Protein AF-A0A9D4ZV07-F1 (afdb_mon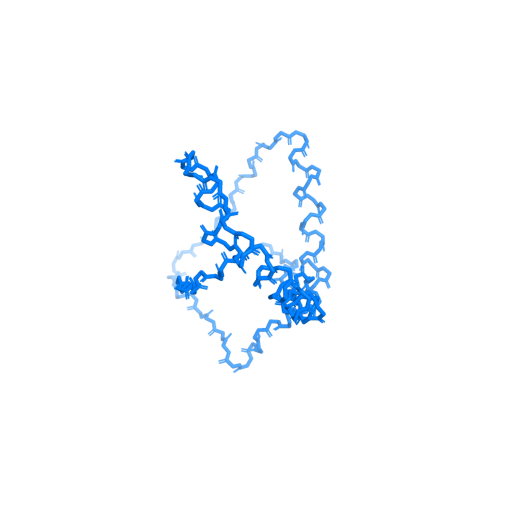omer_lite)

Structure (mmCIF, N/CA/C/O backbone):
data_AF-A0A9D4ZV07-F1
#
_entry.id   AF-A0A9D4ZV07-F1
#
loop_
_atom_site.group_PDB
_atom_site.id
_atom_site.type_symbol
_atom_site.label_atom_id
_atom_site.label_alt_id
_atom_site.label_comp_id
_atom_site.label_asym_id
_atom_site.label_entity_id
_atom_site.label_seq_id
_atom_site.pdbx_PDB_ins_code
_atom_site.Cartn_x
_atom_site.Cartn_y
_atom_site.Cartn_z
_atom_site.occupancy
_atom_site.B_iso_or_equiv
_atom_site.auth_seq_id
_atom_site.auth_comp_id
_atom_site.auth_asym_id
_atom_site.auth_atom_id
_atom_site.pdbx_PDB_model_num
ATOM 1 N N . MET A 1 1 ? 7.925 -17.663 3.898 1.00 41.66 1 MET A N 1
ATOM 2 C CA . MET A 1 1 ? 8.761 -18.815 3.500 1.00 41.66 1 MET A CA 1
ATOM 3 C C . MET A 1 1 ? 10.098 -18.260 3.057 1.00 41.66 1 MET A C 1
ATOM 5 O O . MET A 1 1 ? 10.106 -17.371 2.220 1.00 41.66 1 MET A O 1
ATOM 9 N N . ILE A 1 2 ? 11.194 -18.691 3.677 1.00 30.95 2 ILE A N 1
ATOM 10 C CA . ILE A 1 2 ? 12.541 -18.273 3.278 1.00 30.95 2 ILE A CA 1
ATOM 11 C C . ILE A 1 2 ? 12.901 -19.123 2.057 1.00 30.95 2 ILE A C 1
ATOM 13 O O . ILE A 1 2 ? 12.987 -20.344 2.168 1.00 30.95 2 ILE A O 1
ATOM 17 N N . GLN A 1 3 ? 13.018 -18.499 0.885 1.00 40.00 3 GLN A N 1
ATOM 18 C CA . GLN A 1 3 ? 13.520 -19.170 -0.311 1.00 40.00 3 GLN A CA 1
ATOM 19 C C . GLN A 1 3 ? 14.984 -19.549 -0.081 1.00 40.00 3 GLN A C 1
ATOM 21 O O . GLN A 1 3 ? 15.830 -18.685 0.139 1.00 40.00 3 GLN A O 1
ATOM 26 N N . HIS A 1 4 ? 15.296 -20.837 -0.181 1.00 33.56 4 HIS A N 1
ATOM 27 C CA . HIS A 1 4 ? 16.658 -21.266 -0.461 1.00 33.56 4 HIS A CA 1
ATOM 28 C C . HIS A 1 4 ? 16.892 -21.080 -1.961 1.00 33.56 4 HIS A C 1
ATOM 30 O O . HIS A 1 4 ? 16.600 -21.966 -2.761 1.00 33.56 4 HIS A O 1
ATOM 36 N N . HIS A 1 5 ? 17.356 -19.892 -2.346 1.00 52.72 5 HIS A N 1
ATOM 37 C CA . HIS A 1 5 ? 17.888 -19.672 -3.684 1.00 52.72 5 HIS A CA 1
ATOM 38 C C . HIS A 1 5 ? 19.185 -20.482 -3.797 1.00 52.72 5 HIS A C 1
ATOM 40 O O . HIS A 1 5 ? 20.143 -20.222 -3.068 1.00 52.72 5 HIS A O 1
ATOM 46 N N . LEU A 1 6 ? 19.196 -21.513 -4.647 1.00 42.22 6 LEU A N 1
ATOM 47 C CA . LEU A 1 6 ? 20.446 -22.154 -5.042 1.00 42.22 6 LEU A CA 1
ATOM 48 C C . LEU A 1 6 ? 21.279 -21.096 -5.780 1.00 42.22 6 LEU A C 1
ATOM 50 O O . LEU A 1 6 ? 20.784 -20.547 -6.766 1.00 42.22 6 LEU A O 1
ATOM 54 N N . PRO A 1 7 ? 22.487 -20.765 -5.298 1.00 58.84 7 PRO A N 1
ATOM 55 C CA . PRO A 1 7 ? 23.294 -19.724 -5.912 1.00 58.84 7 PRO A CA 1
ATOM 56 C C . PRO A 1 7 ? 23.751 -20.171 -7.309 1.00 58.84 7 PRO A C 1
ATOM 58 O O . PRO A 1 7 ? 24.254 -21.282 -7.478 1.00 58.84 7 PRO A O 1
ATOM 61 N N . THR A 1 8 ? 23.555 -19.314 -8.314 1.00 67.50 8 THR A N 1
ATOM 62 C CA . THR A 1 8 ? 24.080 -19.493 -9.681 1.00 67.50 8 THR A CA 1
ATOM 63 C C . THR A 1 8 ? 25.598 -19.321 -9.705 1.00 67.50 8 THR A C 1
ATOM 65 O O . THR A 1 8 ? 26.159 -18.699 -8.794 1.00 67.50 8 THR A O 1
ATOM 68 N N . LEU A 1 9 ? 26.279 -19.824 -10.743 1.00 66.31 9 LEU A N 1
ATOM 69 C CA . LEU A 1 9 ? 27.738 -19.685 -10.854 1.00 66.31 9 LEU A CA 1
ATOM 70 C C . LEU A 1 9 ? 28.146 -18.204 -10.918 1.00 66.31 9 LEU A C 1
ATOM 72 O O . LEU A 1 9 ? 29.107 -17.815 -10.258 1.00 66.31 9 LEU A O 1
ATOM 76 N N . SER A 1 10 ? 27.347 -17.359 -11.580 1.00 65.94 10 SER A N 1
ATOM 77 C CA . SER A 1 10 ? 27.475 -15.892 -11.534 1.00 65.94 10 SER A CA 1
ATOM 78 C C . SER A 1 10 ? 27.409 -15.307 -10.106 1.00 65.94 10 SER A C 1
ATOM 80 O O . SER A 1 10 ? 28.242 -14.476 -9.737 1.00 65.94 10 SER A O 1
ATOM 82 N N . SER A 1 11 ? 26.488 -15.775 -9.252 1.00 66.69 11 SER A N 1
ATOM 83 C CA . SER A 1 11 ? 26.389 -15.303 -7.858 1.00 66.69 11 SER A CA 1
ATOM 84 C C . SER A 1 11 ? 27.544 -15.787 -6.969 1.00 66.69 11 SER A C 1
ATOM 86 O O . SER A 1 11 ? 28.017 -15.046 -6.108 1.00 66.69 11 SER A O 1
ATOM 88 N N . LEU A 1 12 ? 28.037 -17.010 -7.200 1.00 69.56 12 LEU A N 1
ATOM 89 C CA . LEU A 1 12 ? 29.216 -17.549 -6.517 1.00 69.56 12 LEU A CA 1
ATOM 90 C C . LEU A 1 12 ? 30.481 -16.789 -6.930 1.00 69.56 12 LEU A C 1
ATOM 92 O O . LEU A 1 12 ? 31.322 -16.507 -6.086 1.00 69.56 12 LEU A O 1
ATOM 96 N N . TYR A 1 13 ? 30.574 -16.388 -8.198 1.00 66.12 13 TYR A N 1
ATOM 97 C CA . TYR A 1 13 ? 31.677 -15.597 -8.731 1.00 66.12 13 TYR A CA 1
ATOM 98 C C . TYR A 1 13 ? 31.721 -14.169 -8.174 1.00 66.12 13 TYR A C 1
ATOM 100 O O . TYR A 1 13 ? 32.791 -13.705 -7.786 1.00 66.12 13 TYR A O 1
ATOM 108 N N . LEU A 1 14 ? 30.579 -13.473 -8.091 1.00 65.69 14 LEU A N 1
ATOM 109 C CA . LEU A 1 14 ? 30.504 -12.151 -7.451 1.00 65.69 14 LEU A CA 1
ATOM 110 C C . LEU A 1 14 ? 30.925 -12.221 -5.981 1.00 65.69 14 LEU A C 1
ATOM 112 O O . LEU A 1 14 ? 31.661 -11.359 -5.514 1.00 65.69 14 LEU A O 1
ATOM 116 N N . ARG A 1 15 ? 30.538 -13.297 -5.290 1.00 65.00 15 ARG A N 1
ATOM 117 C CA . ARG A 1 15 ? 30.968 -13.557 -3.918 1.00 65.00 15 ARG A CA 1
ATOM 118 C C . ARG A 1 15 ? 32.472 -13.833 -3.811 1.00 65.00 15 ARG A C 1
ATOM 120 O O . ARG A 1 15 ? 33.110 -13.332 -2.901 1.00 65.00 15 ARG A O 1
ATOM 127 N N . SER A 1 16 ? 33.062 -14.562 -4.757 1.00 63.06 16 SER A N 1
ATOM 128 C CA . SER A 1 16 ? 34.518 -14.774 -4.806 1.00 63.06 16 SER A CA 1
ATOM 129 C C . SER A 1 16 ? 35.310 -13.519 -5.196 1.00 63.06 16 SER A C 1
ATOM 131 O O . SER A 1 16 ? 36.452 -13.374 -4.770 1.00 63.06 16 SER A O 1
ATOM 133 N N . LYS A 1 17 ? 34.716 -12.597 -5.970 1.00 61.59 17 LYS A N 1
ATOM 134 C CA . LYS A 1 17 ? 35.293 -11.275 -6.282 1.00 61.59 17 LYS A CA 1
ATOM 135 C C . LYS A 1 17 ? 35.370 -10.357 -5.059 1.00 61.59 17 LYS A C 1
ATOM 137 O O . LYS A 1 17 ? 36.236 -9.492 -5.034 1.00 61.59 17 LYS A O 1
ATOM 142 N N . GLU A 1 18 ? 34.482 -10.526 -4.079 1.00 61.03 18 GLU A N 1
ATOM 143 C CA . GLU A 1 18 ? 34.528 -9.797 -2.801 1.00 61.03 18 GLU A CA 1
ATOM 144 C C . GLU A 1 18 ? 35.645 -10.309 -1.873 1.00 61.03 18 GLU A C 1
ATOM 146 O O . GLU A 1 18 ? 36.121 -9.555 -1.029 1.00 61.03 18 GLU A O 1
ATOM 151 N N . ASP A 1 19 ? 36.092 -11.556 -2.058 1.00 60.62 19 ASP A N 1
ATOM 152 C CA . ASP A 1 19 ? 37.069 -12.238 -1.198 1.00 60.62 19 ASP A CA 1
ATOM 153 C C . ASP A 1 19 ? 38.541 -12.123 -1.689 1.00 60.62 19 ASP A C 1
ATOM 155 O O . ASP A 1 19 ? 39.396 -12.878 -1.228 1.00 60.62 19 ASP A O 1
ATOM 159 N N . ASP A 1 20 ? 38.870 -11.196 -2.606 1.00 56.75 20 ASP A N 1
ATOM 160 C CA . ASP A 1 20 ? 40.224 -10.996 -3.186 1.00 56.75 20 ASP A CA 1
ATOM 161 C C . ASP A 1 20 ? 40.893 -12.304 -3.686 1.00 56.75 20 ASP A C 1
ATOM 163 O O . ASP A 1 20 ? 42.112 -12.486 -3.596 1.00 56.75 20 ASP A O 1
ATOM 167 N N . VAL A 1 21 ? 40.105 -13.252 -4.207 1.00 64.88 21 VAL A N 1
ATOM 168 C CA . VAL A 1 21 ? 40.625 -14.538 -4.702 1.00 64.88 21 VAL A CA 1
ATOM 169 C C . VAL A 1 21 ? 41.095 -14.422 -6.158 1.00 64.88 21 VAL A C 1
ATOM 171 O O . VAL 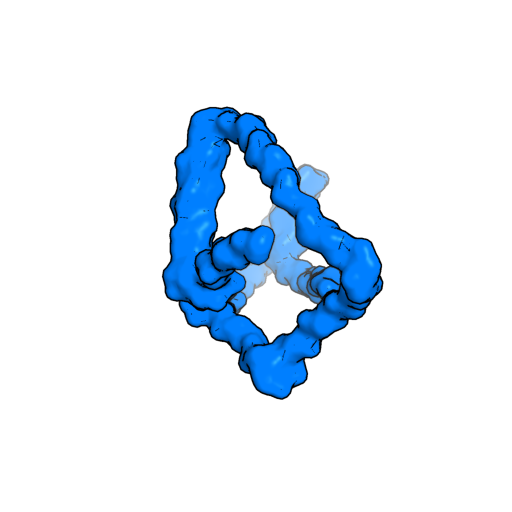A 1 21 ? 40.476 -13.739 -6.973 1.00 64.88 21 VAL A O 1
ATOM 174 N N . GLU A 1 22 ? 42.210 -15.110 -6.429 1.00 65.44 22 GLU A N 1
ATOM 175 C CA . GLU A 1 22 ? 43.035 -15.154 -7.643 1.00 65.44 22 GLU A CA 1
ATOM 176 C C . GLU A 1 22 ? 42.314 -15.052 -9.000 1.00 65.44 22 GLU A C 1
ATOM 178 O O . GLU A 1 22 ? 41.179 -15.485 -9.200 1.00 65.44 22 GLU A O 1
ATOM 183 N N . GLU A 1 23 ? 43.069 -14.498 -9.951 1.00 68.81 23 GLU A N 1
ATOM 184 C CA . GLU A 1 23 ? 42.756 -14.320 -11.367 1.00 68.81 23 GLU A CA 1
ATOM 185 C C . GLU A 1 23 ? 42.000 -15.523 -11.955 1.00 68.81 23 GLU A C 1
ATOM 187 O O . GLU A 1 23 ? 42.461 -16.665 -11.924 1.00 68.81 23 GLU A O 1
ATOM 192 N N . ILE A 1 24 ? 40.794 -15.264 -12.464 1.00 70.25 24 ILE A N 1
ATOM 193 C CA . ILE A 1 24 ? 39.882 -16.328 -12.879 1.00 70.25 24 ILE A CA 1
ATOM 194 C C . ILE A 1 24 ? 40.402 -17.008 -14.150 1.00 70.25 24 ILE A C 1
ATOM 196 O O . ILE A 1 24 ? 40.593 -16.324 -15.157 1.00 70.25 24 ILE A O 1
ATOM 200 N N . PRO A 1 25 ? 40.561 -18.346 -14.145 1.00 81.12 25 PRO A N 1
ATOM 201 C CA . PRO A 1 25 ? 40.943 -19.099 -15.330 1.00 81.12 25 PRO A CA 1
ATOM 202 C C . PRO A 1 25 ? 40.025 -18.814 -16.522 1.00 81.12 25 PRO A C 1
ATOM 204 O O . PRO A 1 25 ? 38.800 -18.813 -16.384 1.00 81.12 25 PRO A O 1
ATOM 207 N N . ASP A 1 26 ? 40.609 -18.672 -17.713 1.00 79.00 26 ASP A N 1
ATOM 208 C CA . ASP A 1 26 ? 39.896 -18.395 -18.971 1.00 79.00 26 ASP A CA 1
ATOM 209 C C . ASP A 1 26 ? 38.705 -19.326 -19.231 1.00 79.00 26 ASP A C 1
ATOM 211 O O . ASP A 1 26 ? 37.716 -18.938 -19.850 1.00 79.00 26 ASP A O 1
ATOM 215 N N . GLU A 1 27 ? 38.802 -20.575 -18.782 1.00 79.94 27 GLU A N 1
ATOM 216 C CA . GLU A 1 27 ? 37.740 -21.567 -18.909 1.00 79.94 27 GLU A CA 1
ATOM 217 C C . GLU A 1 27 ? 36.494 -21.176 -18.103 1.00 79.94 27 GLU A C 1
ATOM 219 O O . GLU A 1 27 ? 35.379 -21.270 -18.611 1.00 79.94 27 GLU A O 1
ATOM 224 N N . ILE A 1 28 ? 36.674 -20.642 -16.893 1.00 76.19 28 ILE A N 1
ATOM 225 C CA . ILE A 1 28 ? 35.578 -20.150 -16.053 1.00 76.19 28 ILE A CA 1
ATOM 226 C C . ILE A 1 28 ? 34.964 -18.889 -16.668 1.00 76.19 28 ILE A C 1
ATOM 228 O O . ILE A 1 28 ? 33.742 -18.771 -16.705 1.00 76.19 28 ILE A O 1
ATOM 232 N N . THR A 1 29 ? 35.779 -17.986 -17.221 1.00 77.94 29 THR A N 1
ATOM 233 C CA . THR A 1 29 ? 35.289 -16.790 -17.929 1.00 77.94 29 THR A CA 1
ATOM 234 C C . THR A 1 29 ? 34.370 -17.170 -19.091 1.00 77.94 29 THR A C 1
ATOM 236 O O . THR A 1 29 ? 33.259 -16.657 -19.196 1.00 77.94 29 THR A O 1
ATOM 239 N N . ARG A 1 30 ? 34.768 -18.153 -19.908 1.00 81.94 30 ARG A N 1
ATOM 240 C CA . ARG A 1 30 ? 33.939 -18.656 -21.018 1.00 81.94 30 ARG A CA 1
ATOM 241 C C . ARG A 1 30 ? 32.652 -19.323 -20.537 1.00 81.94 30 ARG A C 1
ATOM 243 O O . ARG A 1 30 ? 31.620 -19.201 -21.195 1.00 81.94 30 ARG A O 1
ATOM 250 N N . LEU A 1 31 ? 32.701 -20.046 -19.416 1.00 83.38 31 LEU A N 1
ATOM 251 C CA . LEU A 1 31 ? 31.516 -20.675 -18.827 1.00 83.38 31 LEU A CA 1
ATOM 252 C C . LEU A 1 31 ? 30.526 -19.635 -18.291 1.00 83.38 31 LEU A C 1
ATOM 254 O O . LEU A 1 31 ? 29.327 -19.811 -18.487 1.00 83.38 31 LEU A O 1
ATOM 258 N N . LEU A 1 32 ? 31.011 -18.546 -17.689 1.00 78.62 32 LEU A N 1
ATOM 259 C CA . LEU A 1 32 ? 30.173 -17.434 -17.230 1.00 78.62 32 LEU A CA 1
ATOM 260 C C . LEU A 1 32 ? 29.524 -16.692 -18.400 1.00 78.62 32 LEU A C 1
ATOM 262 O O . LEU A 1 32 ? 28.323 -16.460 -18.367 1.00 78.62 32 LEU A O 1
ATOM 266 N N . GLU A 1 33 ? 30.276 -16.394 -19.462 1.00 80.88 33 GLU A N 1
ATOM 267 C CA . GLU A 1 33 ? 29.726 -15.786 -20.685 1.00 80.88 33 GLU A CA 1
ATOM 268 C C . GLU A 1 33 ? 28.658 -16.681 -21.337 1.00 80.88 33 GLU A C 1
ATOM 270 O O . GLU A 1 33 ? 27.652 -16.205 -21.869 1.00 80.88 33 GLU A O 1
ATOM 275 N N . HIS A 1 34 ? 28.862 -18.000 -21.305 1.00 82.25 34 HIS A N 1
ATOM 276 C CA . HIS A 1 34 ? 27.910 -18.964 -21.844 1.00 82.25 34 HIS A CA 1
ATOM 277 C C . HIS A 1 34 ? 26.648 -19.081 -20.983 1.00 82.25 34 HIS A C 1
ATOM 279 O O . HIS A 1 34 ? 25.541 -19.088 -21.522 1.00 82.25 34 HIS A O 1
ATOM 285 N N . GLU A 1 35 ? 26.811 -19.146 -19.661 1.00 78.44 35 GLU A N 1
ATOM 286 C CA . GLU A 1 35 ? 25.710 -19.122 -18.699 1.00 78.44 35 GLU A CA 1
ATOM 287 C C . GLU A 1 35 ? 24.903 -17.829 -18.859 1.00 78.44 35 GLU A C 1
ATOM 289 O O . GLU A 1 35 ? 23.688 -17.885 -19.025 1.00 78.44 35 GLU A O 1
ATOM 294 N N . GLU A 1 36 ? 25.568 -16.676 -18.918 1.00 77.06 36 GLU A N 1
ATOM 295 C CA . GLU A 1 36 ? 24.944 -15.374 -19.132 1.00 77.06 36 GLU A CA 1
ATOM 296 C C . GLU A 1 36 ? 24.147 -15.349 -20.442 1.00 77.06 36 GLU A C 1
ATOM 298 O O . GLU A 1 36 ? 22.976 -14.984 -20.446 1.00 77.06 36 GLU A O 1
ATOM 303 N N . LYS A 1 37 ? 24.713 -15.847 -21.544 1.00 80.56 37 LYS A N 1
ATOM 304 C CA . LYS A 1 37 ? 24.018 -15.936 -22.836 1.00 80.56 37 LYS A CA 1
ATOM 305 C C . LYS A 1 37 ? 22.789 -16.856 -22.816 1.00 80.56 37 LYS A C 1
ATOM 307 O O . LYS A 1 37 ? 21.849 -16.625 -23.575 1.00 80.56 37 LYS A O 1
ATOM 312 N N . ILE A 1 38 ? 22.793 -17.909 -21.998 1.00 79.94 38 ILE A N 1
ATOM 313 C CA . ILE A 1 38 ? 21.663 -18.845 -21.862 1.00 79.94 38 ILE A CA 1
ATOM 314 C C . ILE A 1 38 ? 20.593 -18.282 -20.923 1.00 79.94 38 ILE A C 1
ATOM 316 O O . ILE A 1 38 ? 19.396 -18.423 -21.189 1.00 79.94 38 ILE A O 1
ATOM 320 N N . ILE A 1 39 ? 21.016 -17.652 -19.830 1.00 71.81 39 ILE A N 1
ATOM 321 C CA . ILE A 1 39 ? 20.136 -17.176 -18.765 1.00 71.81 39 ILE A CA 1
ATOM 322 C C . ILE A 1 39 ? 19.529 -15.813 -19.109 1.00 71.81 39 ILE A C 1
ATOM 324 O O . ILE A 1 39 ? 18.329 -15.647 -18.900 1.00 71.81 39 ILE A O 1
ATOM 328 N N . GLN A 1 40 ? 20.289 -14.864 -19.672 1.00 70.12 40 GLN A N 1
ATOM 329 C CA . GLN A 1 40 ? 19.810 -13.507 -19.994 1.00 70.12 40 GLN A CA 1
ATOM 330 C C . GLN A 1 40 ? 18.472 -13.493 -20.761 1.00 70.12 40 GLN A C 1
ATOM 332 O O . GLN A 1 40 ? 17.565 -12.795 -20.311 1.00 70.12 40 GLN A O 1
ATOM 337 N N . PRO A 1 41 ? 18.270 -14.294 -21.831 1.00 71.81 41 PRO A N 1
ATOM 338 C CA . PRO A 1 41 ? 17.005 -14.307 -22.576 1.00 71.81 41 PRO A CA 1
ATOM 339 C C . PRO A 1 41 ? 15.797 -14.791 -21.761 1.00 71.81 41 PRO A C 1
ATOM 341 O O . PRO A 1 41 ? 14.654 -14.543 -22.133 1.00 71.81 41 PRO A O 1
ATOM 344 N N . HIS A 1 42 ? 16.035 -15.520 -20.671 1.00 67.50 42 HIS A N 1
ATOM 345 C CA . HIS A 1 42 ? 14.996 -16.082 -19.810 1.00 67.50 42 HIS A CA 1
ATOM 346 C C . HIS A 1 42 ? 14.821 -15.280 -18.511 1.00 67.50 42 HIS A C 1
ATOM 348 O O . HIS A 1 42 ? 13.809 -15.436 -17.829 1.00 67.50 42 HIS A O 1
ATOM 354 N N . LEU A 1 43 ? 15.772 -14.400 -18.177 1.00 63.03 43 LEU A N 1
ATOM 355 C CA . LEU A 1 43 ? 15.763 -13.591 -16.959 1.00 63.03 43 LEU A CA 1
ATOM 356 C C . LEU A 1 43 ? 14.680 -12.502 -16.984 1.00 63.03 43 LEU A C 1
ATOM 358 O O . LEU A 1 43 ? 14.118 -12.183 -15.938 1.00 63.03 43 LEU A O 1
ATOM 362 N N . GLU A 1 44 ? 14.349 -11.984 -18.170 1.00 59.00 44 GLU A N 1
ATOM 363 C CA . GLU A 1 44 ? 13.266 -11.007 -18.366 1.00 59.00 44 GLU A CA 1
ATOM 364 C C . GLU A 1 44 ? 11.889 -11.581 -17.985 1.00 59.00 44 GLU A C 1
ATOM 366 O O . GLU A 1 44 ? 11.041 -10.856 -17.479 1.00 59.00 44 GLU A O 1
ATOM 371 N N . ASN A 1 45 ? 11.692 -12.898 -18.134 1.00 55.72 45 ASN A N 1
ATOM 372 C CA . ASN A 1 45 ? 10.425 -13.581 -17.834 1.00 55.72 45 ASN A CA 1
ATOM 373 C C . ASN A 1 45 ? 10.353 -14.167 -16.412 1.00 55.72 45 ASN A C 1
ATOM 375 O O . ASN A 1 45 ? 9.286 -14.585 -15.970 1.00 55.72 45 ASN A O 1
ATOM 379 N N . LEU A 1 46 ? 11.481 -14.245 -15.697 1.00 58.53 46 LEU A N 1
ATOM 380 C CA . LEU A 1 46 ? 11.544 -14.7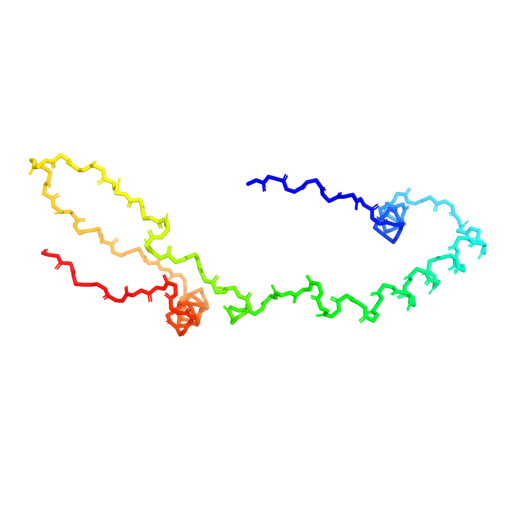68 -14.324 1.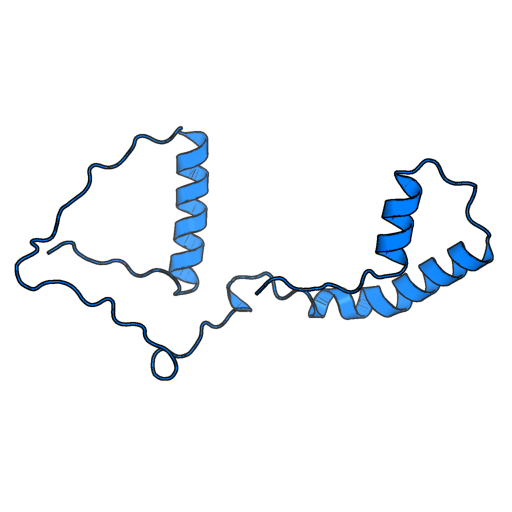00 58.53 46 LEU A CA 1
ATOM 381 C C . LEU A 1 46 ? 11.323 -13.680 -13.268 1.00 58.53 46 LEU A C 1
ATOM 383 O O . LEU A 1 46 ? 11.051 -13.989 -12.107 1.00 58.53 46 LEU A O 1
ATOM 387 N N . HIS A 1 47 ? 11.403 -12.414 -13.671 1.00 55.31 47 HIS A N 1
ATOM 388 C CA . HIS A 1 47 ? 11.135 -11.276 -12.812 1.00 55.31 47 HIS A CA 1
ATOM 389 C C . HIS A 1 47 ? 9.768 -10.657 -13.134 1.00 55.31 47 HIS A C 1
ATOM 391 O O . HIS A 1 47 ? 9.666 -9.543 -13.633 1.00 55.31 47 HIS A O 1
ATOM 397 N N . ALA A 1 48 ? 8.709 -11.348 -12.715 1.00 57.66 48 ALA A N 1
ATOM 398 C CA . ALA A 1 48 ? 7.397 -10.748 -12.467 1.00 57.66 48 ALA A CA 1
ATOM 399 C C . ALA A 1 48 ? 7.481 -9.768 -11.278 1.00 57.66 48 ALA A C 1
ATOM 401 O O . ALA A 1 48 ? 7.321 -10.174 -10.128 1.00 57.66 48 ALA A O 1
ATOM 402 N N . TRP A 1 49 ? 7.879 -8.514 -11.514 1.00 60.16 49 TRP A N 1
ATOM 403 C CA . TRP A 1 49 ? 8.063 -7.513 -10.443 1.00 60.16 49 TRP A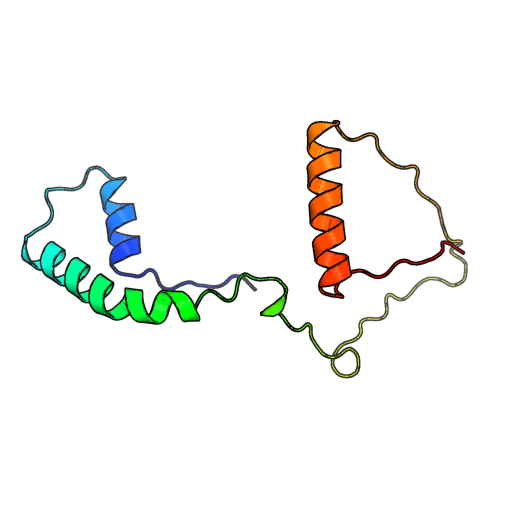 CA 1
ATOM 404 C C . TRP A 1 49 ? 7.243 -6.243 -10.681 1.00 60.16 49 TRP A C 1
ATOM 406 O O . TRP A 1 49 ? 7.494 -5.218 -10.043 1.00 60.16 49 TRP A O 1
ATOM 416 N N . SER A 1 50 ? 6.248 -6.286 -11.569 1.00 66.00 50 SER A N 1
ATOM 417 C CA . SER A 1 50 ? 5.190 -5.283 -11.554 1.00 66.00 50 SER A CA 1
ATOM 418 C C . SER A 1 50 ? 4.045 -5.760 -10.657 1.00 66.00 50 SER A C 1
ATOM 420 O O . SER A 1 50 ? 3.789 -6.958 -10.526 1.00 66.00 50 SER A O 1
ATOM 422 N N . TYR A 1 51 ? 3.340 -4.822 -10.024 1.00 66.69 51 TYR A N 1
ATOM 423 C CA . TYR A 1 51 ? 2.142 -5.148 -9.249 1.00 66.69 51 TYR A CA 1
ATOM 424 C C . TYR A 1 51 ? 1.049 -5.822 -10.102 1.00 66.69 51 TYR A C 1
ATOM 426 O O . TYR A 1 51 ? 0.203 -6.519 -9.550 1.00 66.69 51 TYR A O 1
ATOM 434 N N . GLU A 1 52 ? 1.092 -5.655 -11.428 1.00 67.19 52 GLU A N 1
ATOM 435 C CA . GLU A 1 52 ? 0.171 -6.280 -12.384 1.00 67.19 52 GLU A CA 1
ATOM 436 C C . GLU A 1 52 ? 0.432 -7.788 -12.544 1.00 67.19 52 GLU A C 1
ATOM 438 O O . GLU A 1 52 ? -0.505 -8.556 -12.755 1.00 67.19 52 GLU A O 1
ATOM 443 N N . ASP A 1 53 ? 1.679 -8.235 -12.361 1.00 72.44 53 ASP A N 1
ATOM 444 C CA . ASP A 1 53 ? 2.077 -9.645 -12.492 1.00 72.44 53 ASP A CA 1
ATOM 445 C C . ASP A 1 53 ? 1.830 -10.468 -11.215 1.00 72.44 53 ASP A C 1
ATOM 447 O O . ASP A 1 53 ? 2.089 -11.674 -11.179 1.00 72.44 53 ASP A O 1
ATOM 451 N N . MET A 1 54 ? 1.327 -9.830 -10.153 1.00 76.75 54 MET A N 1
ATOM 452 C CA . MET A 1 54 ? 0.964 -10.464 -8.886 1.00 76.75 54 MET A CA 1
ATOM 453 C C . MET A 1 54 ? -0.556 -10.428 -8.677 1.00 76.75 54 MET A C 1
ATOM 455 O O . MET A 1 54 ? -1.022 -9.763 -7.748 1.00 76.75 54 MET A O 1
ATOM 459 N N . PRO A 1 55 ? -1.362 -11.141 -9.492 1.00 70.94 55 PRO A N 1
ATOM 460 C CA . PRO A 1 55 ? -2.781 -11.272 -9.207 1.00 70.94 55 PRO A CA 1
ATOM 461 C C . PRO A 1 55 ? -2.898 -11.950 -7.841 1.00 70.94 55 PRO A C 1
ATOM 463 O O . PRO A 1 55 ? -2.419 -13.069 -7.645 1.00 70.94 55 PRO A O 1
ATOM 466 N N . GLY A 1 56 ? -3.437 -11.229 -6.858 1.00 75.38 56 GLY A N 1
ATOM 467 C CA . GLY A 1 56 ? -3.609 -11.748 -5.505 1.00 75.38 56 GLY A CA 1
ATOM 468 C C . GLY A 1 56 ? -4.365 -13.083 -5.490 1.00 75.38 56 GLY A C 1
ATOM 469 O O . GLY A 1 56 ? -4.983 -13.494 -6.471 1.00 75.38 56 GLY A O 1
ATOM 470 N N . LEU A 1 57 ? -4.326 -13.776 -4.354 1.00 80.06 57 LEU A N 1
ATOM 471 C CA . LEU A 1 57 ? -5.139 -14.978 -4.170 1.00 80.06 57 LEU A CA 1
ATOM 472 C C . LEU A 1 57 ? -6.625 -14.609 -4.185 1.00 80.06 57 LEU A C 1
ATOM 474 O O . LEU A 1 57 ? -7.020 -13.579 -3.637 1.00 80.06 57 LEU A O 1
ATOM 478 N N . ASP A 1 58 ? -7.438 -15.471 -4.787 1.00 81.75 58 ASP A N 1
ATOM 479 C CA . ASP A 1 58 ? -8.887 -15.320 -4.768 1.00 81.75 58 ASP A CA 1
ATOM 480 C C . ASP A 1 58 ? -9.397 -15.340 -3.315 1.00 81.75 58 ASP A C 1
ATOM 482 O O . ASP A 1 58 ? -9.053 -16.230 -2.524 1.00 81.75 58 ASP A O 1
ATOM 486 N N . ASN A 1 59 ? -10.212 -14.343 -2.967 1.00 81.00 59 ASN A N 1
ATOM 487 C CA . ASN A 1 59 ? -10.779 -14.194 -1.629 1.00 81.00 59 ASN A CA 1
ATOM 488 C C . ASN A 1 59 ? -11.692 -15.375 -1.266 1.00 81.00 59 ASN A C 1
ATOM 490 O O . ASN A 1 59 ? -11.807 -15.696 -0.084 1.00 81.00 59 ASN A O 1
ATOM 494 N N . ASP A 1 60 ? -12.282 -16.051 -2.259 1.00 82.50 60 ASP A N 1
ATOM 495 C CA . ASP A 1 60 ? -13.094 -17.255 -2.044 1.00 82.50 60 ASP A CA 1
ATOM 496 C C . ASP A 1 60 ? -12.239 -18.469 -1.637 1.00 82.50 60 ASP A C 1
ATOM 498 O O . ASP A 1 60 ? -12.731 -19.402 -0.998 1.00 82.50 60 ASP A O 1
ATOM 502 N N . ILE A 1 61 ? -10.945 -18.462 -1.976 1.00 84.19 61 ILE A N 1
ATOM 503 C CA . ILE A 1 61 ? -10.009 -19.547 -1.660 1.00 84.19 61 ILE A CA 1
ATOM 504 C C . ILE A 1 61 ? -9.367 -19.317 -0.289 1.00 84.19 61 ILE A C 1
ATOM 506 O O . ILE A 1 61 ? -9.255 -20.254 0.505 1.00 84.19 61 ILE A O 1
ATOM 510 N N . VAL A 1 62 ? -8.923 -18.087 -0.001 1.00 81.56 62 VAL A N 1
ATOM 511 C CA . VAL A 1 62 ? -8.222 -17.759 1.249 1.00 81.56 62 VAL A CA 1
ATOM 512 C C . VAL A 1 62 ? -8.694 -16.418 1.802 1.00 81.56 62 VAL A C 1
ATOM 514 O O . VAL A 1 62 ? -8.214 -15.359 1.409 1.00 81.56 62 VAL A O 1
ATOM 517 N N . GLN A 1 63 ? -9.563 -16.469 2.812 1.00 89.12 63 GLN A N 1
ATOM 518 C CA . GLN A 1 63 ? -9.887 -15.322 3.656 1.00 89.12 63 GLN A CA 1
ATOM 519 C C . GLN A 1 63 ? -9.609 -15.660 5.121 1.00 89.12 63 GLN A C 1
ATOM 521 O O . GLN A 1 63 ? -10.038 -16.691 5.641 1.00 89.12 63 GLN A O 1
ATOM 526 N N . HIS A 1 64 ? -8.892 -14.773 5.809 1.00 87.56 64 HIS A N 1
ATOM 527 C CA . HIS A 1 64 ? -8.636 -14.906 7.238 1.00 87.56 64 HIS A CA 1
ATOM 528 C C . HIS A 1 64 ? -9.566 -13.999 8.040 1.00 87.56 64 HIS A C 1
ATOM 530 O O . HIS A 1 64 ? -9.631 -12.793 7.812 1.00 87.56 64 HIS A O 1
ATOM 536 N N . PHE A 1 65 ? -10.234 -14.581 9.033 1.00 89.31 65 PHE A N 1
ATOM 537 C CA . PHE A 1 65 ? -11.017 -13.842 10.016 1.00 89.31 65 PHE A CA 1
ATOM 538 C C . PHE A 1 65 ? -10.188 -13.648 11.281 1.00 89.31 65 PHE A C 1
ATOM 540 O O . PHE A 1 65 ? -9.701 -14.617 11.864 1.00 89.31 65 PHE A O 1
ATOM 547 N N . LEU A 1 66 ? -10.041 -12.399 11.721 1.00 90.12 66 LEU A N 1
ATOM 548 C CA . LEU A 1 66 ? -9.433 -12.094 13.011 1.00 90.12 66 LEU A CA 1
ATOM 549 C C . LEU A 1 66 ? -10.530 -12.119 14.089 1.00 90.12 66 LEU A C 1
ATOM 551 O O . LEU A 1 66 ? -11.397 -11.244 14.072 1.00 90.12 66 LEU A O 1
ATOM 555 N N . PRO A 1 67 ? -10.538 -13.091 15.020 1.00 91.12 67 PRO A N 1
ATOM 556 C CA . PRO A 1 67 ? -11.547 -13.138 16.069 1.00 91.12 67 PRO A CA 1
ATOM 557 C C . PRO A 1 67 ? -11.369 -11.954 17.026 1.00 91.12 67 PRO A C 1
ATOM 559 O O . PRO A 1 67 ? -10.344 -11.823 17.698 1.00 91.12 67 PRO A O 1
ATOM 562 N N . LEU A 1 68 ? -12.384 -11.094 17.096 1.00 90.19 68 LEU A N 1
ATOM 563 C CA . LEU A 1 68 ? -12.438 -9.962 18.017 1.00 90.19 68 LEU A CA 1
ATOM 564 C C . LEU A 1 68 ? -13.364 -10.286 19.190 1.00 90.19 68 LEU A C 1
ATOM 566 O O . LEU A 1 68 ? -14.373 -10.974 19.034 1.00 90.19 68 LEU A O 1
ATOM 570 N N . LYS A 1 69 ? -13.038 -9.771 20.378 1.00 94.06 69 LYS A N 1
ATOM 571 C CA . LYS A 1 69 ? -13.955 -9.845 21.519 1.00 94.06 69 LYS A CA 1
ATOM 572 C C . LYS A 1 69 ? -15.104 -8.853 21.294 1.00 94.06 69 LYS A C 1
ATOM 574 O O . LYS A 1 69 ? -14.816 -7.696 20.993 1.00 94.06 69 LYS A O 1
ATOM 579 N N . PRO A 1 70 ? -16.372 -9.252 21.494 1.00 88.12 70 PRO A N 1
ATOM 580 C CA . PRO A 1 70 ? -17.524 -8.378 21.246 1.00 88.12 70 PRO A CA 1
ATOM 581 C C . PRO A 1 70 ? -17.560 -7.150 22.168 1.00 88.12 70 PRO A C 1
ATOM 583 O O . PRO A 1 70 ? -18.137 -6.129 21.822 1.00 88.12 70 PRO A O 1
ATOM 586 N N . GLU A 1 71 ? -16.916 -7.234 23.332 1.00 94.38 71 GLU A N 1
ATOM 587 C CA . GLU A 1 71 ? -16.813 -6.140 24.305 1.00 94.38 71 GLU A CA 1
ATOM 588 C C . GLU A 1 71 ? -15.777 -5.072 23.907 1.00 94.38 71 GLU A C 1
ATOM 590 O O . GLU A 1 71 ? -15.721 -4.000 24.511 1.00 94.38 71 GLU A O 1
ATOM 595 N N . CYS A 1 72 ? -14.922 -5.348 22.916 1.00 90.94 72 CYS A N 1
ATOM 596 C CA . CYS A 1 72 ? -13.875 -4.424 22.504 1.00 90.94 72 CYS A CA 1
ATOM 597 C C . CYS A 1 72 ? -14.417 -3.388 21.518 1.00 90.94 72 CYS A C 1
ATOM 599 O O . CYS A 1 72 ? -14.746 -3.701 20.376 1.00 90.94 72 CYS A O 1
ATOM 601 N N . VAL A 1 73 ? -14.438 -2.129 21.950 1.00 91.94 73 VAL A N 1
ATOM 602 C CA . VAL A 1 73 ? -14.788 -1.002 21.083 1.00 91.94 73 VAL A CA 1
ATOM 603 C C . VAL A 1 73 ? -13.648 -0.678 20.106 1.00 91.94 73 VAL A C 1
ATOM 605 O O . VAL A 1 73 ? -12.474 -0.770 20.486 1.00 91.94 73 VAL A O 1
ATOM 608 N N . PRO A 1 74 ? -13.953 -0.263 18.863 1.00 92.75 74 PRO A N 1
ATOM 609 C CA . PRO A 1 74 ? -12.944 0.249 17.945 1.00 92.75 74 PRO A CA 1
ATOM 610 C C . PRO A 1 74 ? -12.189 1.438 18.564 1.00 92.75 74 PRO A C 1
ATOM 612 O O . PRO A 1 74 ? -12.806 2.339 19.138 1.00 92.75 74 PRO A O 1
ATOM 615 N N . VAL A 1 75 ? -10.861 1.497 18.389 1.00 93.88 75 VAL A N 1
ATOM 616 C CA . VAL A 1 75 ? -10.033 2.645 18.815 1.00 93.88 75 VAL A CA 1
ATOM 617 C C . VAL A 1 75 ? -9.340 3.316 17.624 1.00 93.88 75 VAL A C 1
ATOM 619 O O . VAL A 1 75 ? -8.526 2.700 16.934 1.00 93.88 75 VAL A O 1
ATOM 622 N N . LYS A 1 76 ? -9.595 4.618 17.420 1.00 94.75 76 LYS A N 1
ATOM 623 C CA . LYS A 1 76 ? -8.957 5.414 16.363 1.00 94.75 76 LYS A CA 1
ATOM 624 C C . LYS A 1 76 ? -7.608 5.933 16.844 1.00 94.75 76 LYS A C 1
ATOM 626 O O . LYS A 1 76 ? -7.532 6.847 17.666 1.00 94.75 76 LYS A O 1
ATOM 631 N N . GLN A 1 77 ? -6.531 5.367 16.315 1.00 96.12 77 GLN A N 1
ATOM 632 C CA . GLN A 1 77 ? -5.181 5.816 16.642 1.00 96.12 77 GLN A CA 1
ATOM 633 C C . GLN A 1 77 ? -4.853 7.154 15.966 1.00 96.12 77 GLN A C 1
ATOM 635 O O . GLN A 1 77 ? -5.232 7.417 14.823 1.00 96.12 77 GLN A O 1
ATOM 640 N N . LYS A 1 78 ? -4.121 8.016 16.680 1.00 96.44 78 LYS A N 1
ATOM 641 C CA . LYS A 1 78 ? -3.655 9.299 16.143 1.00 96.44 78 LYS A CA 1
ATOM 642 C C . LYS A 1 78 ? -2.570 9.064 15.090 1.00 96.44 78 LYS A C 1
ATOM 644 O O . LYS A 1 78 ? -1.605 8.345 15.345 1.00 96.44 78 LYS A O 1
ATOM 649 N N . LEU A 1 79 ? -2.691 9.744 13.950 1.00 95.12 79 LEU A N 1
ATOM 650 C CA . LEU A 1 79 ? -1.670 9.724 12.903 1.00 95.12 79 LEU A CA 1
ATOM 651 C C . LEU A 1 79 ? -0.327 10.240 13.439 1.00 95.12 79 LEU A C 1
ATOM 653 O O . LEU A 1 79 ? -0.250 11.277 14.107 1.00 95.12 79 LEU A O 1
ATOM 657 N N . ARG A 1 80 ? 0.739 9.499 13.136 1.00 95.19 80 ARG A N 1
ATOM 658 C CA . ARG A 1 80 ? 2.119 9.875 13.457 1.00 95.19 80 ARG A CA 1
ATOM 659 C C . ARG A 1 80 ? 2.619 10.869 12.407 1.00 95.19 80 ARG A C 1
ATOM 661 O O . ARG A 1 80 ? 2.281 10.751 11.234 1.00 95.19 80 ARG A O 1
ATOM 668 N N . ARG A 1 81 ? 3.433 11.846 12.821 1.00 95.38 81 ARG A N 1
ATOM 669 C CA . ARG A 1 81 ? 4.087 12.766 11.878 1.00 95.38 81 ARG A CA 1
ATOM 670 C C . ARG A 1 81 ? 5.210 12.025 11.158 1.00 95.38 81 ARG A C 1
ATOM 672 O O . ARG A 1 81 ? 6.084 11.466 11.814 1.00 95.38 81 ARG A O 1
ATOM 679 N N . THR A 1 82 ? 5.191 12.059 9.836 1.00 95.19 82 THR A N 1
ATOM 680 C CA . THR A 1 82 ? 6.268 11.588 8.957 1.00 95.19 82 THR A CA 1
ATOM 681 C C . THR A 1 82 ? 7.057 12.771 8.400 1.00 95.19 82 THR A C 1
ATOM 683 O O . THR A 1 82 ? 6.539 13.885 8.297 1.00 95.19 82 THR A O 1
ATOM 686 N N . HIS A 1 83 ? 8.328 12.540 8.063 1.00 96.38 83 HIS A N 1
ATOM 687 C CA . HIS A 1 83 ? 9.146 13.526 7.353 1.00 96.38 83 HIS A CA 1
ATOM 688 C C . HIS A 1 83 ? 8.571 13.786 5.955 1.00 96.38 83 HIS A C 1
ATOM 690 O O . HIS A 1 83 ? 8.016 12.868 5.347 1.00 96.38 83 HIS A O 1
ATOM 696 N N . HIS A 1 84 ? 8.716 15.008 5.437 1.00 95.75 84 HIS A N 1
ATOM 697 C CA . HIS A 1 84 ? 8.080 15.419 4.184 1.00 95.75 84 HIS A CA 1
ATOM 698 C C . HIS A 1 84 ? 8.470 14.518 3.003 1.00 95.75 84 HIS A C 1
ATOM 700 O O . HIS A 1 84 ? 7.593 13.949 2.359 1.00 95.75 84 HIS A O 1
ATOM 706 N N . ASP A 1 85 ? 9.768 14.284 2.805 1.00 95.75 85 ASP A N 1
ATOM 707 C CA . ASP A 1 85 ? 10.271 13.456 1.698 1.00 95.75 85 ASP A CA 1
ATOM 708 C C . ASP A 1 85 ? 9.743 12.017 1.746 1.00 95.75 85 ASP A C 1
ATOM 710 O O . ASP A 1 85 ? 9.494 11.394 0.716 1.00 95.75 85 ASP A O 1
ATOM 714 N N . MET A 1 86 ? 9.538 11.484 2.954 1.00 96.38 86 MET A N 1
ATOM 715 C CA . MET A 1 86 ? 8.973 10.151 3.134 1.00 96.38 86 MET A CA 1
ATOM 716 C C . MET A 1 86 ? 7.469 10.150 2.856 1.00 96.38 86 MET A C 1
ATOM 718 O O . MET A 1 86 ? 6.957 9.209 2.262 1.00 96.38 86 MET A O 1
ATOM 722 N N . ALA A 1 87 ? 6.754 11.204 3.256 1.00 95.25 87 ALA A N 1
ATOM 723 C CA . ALA A 1 87 ? 5.320 11.320 3.021 1.00 95.25 87 ALA A CA 1
ATOM 724 C C . ALA A 1 87 ? 4.979 11.328 1.522 1.00 95.25 87 ALA A C 1
ATOM 726 O O . ALA A 1 87 ? 3.986 10.719 1.130 1.00 95.25 87 ALA A O 1
ATOM 727 N N . VAL A 1 88 ? 5.814 11.963 0.691 1.00 95.94 88 VAL A N 1
ATOM 728 C CA . VAL A 1 88 ? 5.659 11.950 -0.774 1.00 95.94 88 VAL A CA 1
ATOM 729 C C . VAL A 1 88 ? 5.796 10.526 -1.317 1.00 95.94 88 VAL A C 1
ATOM 731 O O . VAL A 1 88 ? 4.876 10.036 -1.967 1.00 95.94 88 VAL A O 1
ATOM 734 N N . LYS A 1 89 ? 6.873 9.819 -0.953 1.00 96.38 89 LYS A N 1
ATOM 735 C CA . LYS A 1 89 ? 7.112 8.430 -1.384 1.00 96.38 89 LYS A CA 1
ATOM 736 C C . LYS A 1 89 ? 6.020 7.468 -0.913 1.00 96.38 89 LYS A C 1
ATOM 738 O O . LYS A 1 89 ? 5.561 6.633 -1.681 1.00 96.38 89 LYS A O 1
ATOM 743 N N . ILE A 1 90 ? 5.568 7.607 0.337 1.00 95.56 90 ILE A N 1
ATOM 744 C CA . ILE A 1 90 ? 4.465 6.802 0.884 1.00 95.56 90 ILE A CA 1
ATOM 745 C C . ILE A 1 90 ? 3.192 7.027 0.070 1.00 95.56 90 ILE A C 1
ATOM 747 O O . ILE A 1 90 ? 2.494 6.068 -0.236 1.00 95.56 90 ILE A O 1
ATOM 751 N N . LYS A 1 91 ? 2.879 8.278 -0.286 1.00 95.56 91 LYS A N 1
ATOM 752 C CA . LYS A 1 91 ? 1.678 8.590 -1.065 1.00 95.56 91 LYS A CA 1
ATOM 753 C C . LYS A 1 91 ? 1.713 7.928 -2.443 1.00 95.56 91 LYS A C 1
ATOM 755 O O . LYS A 1 91 ? 0.711 7.351 -2.850 1.00 95.56 91 LYS A O 1
ATOM 760 N N . GLU A 1 92 ? 2.844 8.015 -3.138 1.00 95.81 92 GLU A N 1
ATOM 761 C CA . GLU A 1 92 ? 3.033 7.376 -4.445 1.00 95.81 92 GLU A CA 1
ATOM 762 C C . GLU A 1 92 ? 2.873 5.857 -4.350 1.00 95.81 92 GLU A C 1
ATOM 764 O O . GLU A 1 92 ? 2.168 5.257 -5.156 1.00 95.81 92 GLU A O 1
ATOM 769 N N . GLU A 1 93 ? 3.471 5.239 -3.334 1.00 94.81 93 GLU A N 1
ATOM 770 C CA . GLU A 1 93 ? 3.426 3.789 -3.168 1.00 94.81 93 GLU A CA 1
ATOM 771 C C . GLU A 1 93 ? 2.039 3.273 -2.764 1.00 94.81 93 GLU A C 1
ATOM 773 O O . GLU A 1 93 ? 1.564 2.275 -3.301 1.00 94.81 93 GLU A O 1
ATOM 778 N N . VAL A 1 94 ? 1.343 3.988 -1.875 1.00 94.94 94 VAL A N 1
ATOM 779 C CA . VAL A 1 94 ? -0.042 3.665 -1.502 1.00 94.94 94 VAL A CA 1
ATOM 780 C C . VAL A 1 94 ? -0.967 3.758 -2.713 1.00 94.94 94 VAL A C 1
ATOM 782 O O . VAL A 1 94 ? -1.833 2.901 -2.867 1.00 94.94 94 VAL A O 1
ATOM 785 N N . GLN A 1 95 ? -0.778 4.751 -3.589 1.00 95.12 95 GLN A N 1
ATOM 786 C CA . GLN A 1 95 ? -1.590 4.871 -4.799 1.00 95.12 95 GLN A CA 1
ATOM 787 C C . GLN A 1 95 ? -1.403 3.661 -5.721 1.00 95.12 95 GLN A C 1
ATOM 789 O O . GLN A 1 95 ? -2.395 3.067 -6.128 1.00 95.12 95 GLN A O 1
ATOM 794 N N . LYS A 1 96 ? -0.158 3.221 -5.954 1.00 91.88 96 LYS A N 1
ATOM 795 C CA . LYS A 1 96 ? 0.114 2.008 -6.746 1.00 91.88 96 LYS A CA 1
ATOM 796 C C . LYS A 1 96 ? -0.582 0.771 -6.178 1.00 91.88 96 LYS A C 1
ATOM 798 O O . LYS A 1 96 ? -1.123 -0.027 -6.932 1.00 91.88 96 LYS A O 1
ATOM 803 N N . GLN A 1 97 ? -0.593 0.610 -4.854 1.00 90.38 97 GLN A N 1
ATOM 804 C CA . GLN A 1 97 ? -1.245 -0.536 -4.209 1.00 90.38 97 GLN A CA 1
ATOM 805 C C . GLN A 1 97 ? -2.778 -0.474 -4.266 1.00 90.38 97 GLN A C 1
ATOM 807 O O . GLN A 1 97 ? -3.424 -1.521 -4.285 1.00 90.38 97 GLN A O 1
ATOM 812 N N . ILE A 1 98 ? -3.365 0.727 -4.292 1.00 92.06 98 ILE A N 1
ATOM 813 C CA . ILE A 1 98 ? -4.802 0.913 -4.541 1.00 92.06 98 ILE A CA 1
ATOM 814 C C . ILE A 1 98 ? -5.129 0.557 -5.993 1.00 92.06 98 ILE A C 1
ATOM 816 O O . ILE A 1 98 ? -6.072 -0.193 -6.228 1.00 92.06 98 ILE A O 1
ATOM 820 N N . ASP A 1 99 ? -4.339 1.049 -6.949 1.00 90.06 99 ASP A N 1
ATOM 821 C CA . ASP A 1 99 ? -4.550 0.800 -8.380 1.00 90.06 99 ASP A CA 1
ATOM 822 C C . ASP A 1 99 ? -4.408 -0.696 -8.715 1.00 90.06 99 ASP A C 1
ATOM 824 O O . ASP A 1 99 ? -5.175 -1.232 -9.511 1.00 90.06 99 ASP A O 1
ATOM 828 N N . ALA A 1 100 ? -3.491 -1.392 -8.035 1.00 86.50 100 ALA A N 1
ATOM 829 C CA . ALA A 1 100 ? -3.324 -2.843 -8.117 1.00 86.50 100 ALA A CA 1
ATOM 830 C C . ALA A 1 100 ? -4.412 -3.653 -7.377 1.00 86.50 100 ALA A C 1
ATOM 832 O O . ALA A 1 100 ? -4.439 -4.877 -7.469 1.00 86.50 100 ALA A O 1
ATOM 833 N N . GLY A 1 101 ? -5.299 -3.003 -6.615 1.00 87.44 101 GLY A N 1
ATOM 834 C CA . GLY A 1 101 ? -6.389 -3.662 -5.888 1.00 87.44 101 GLY A CA 1
ATOM 835 C C . GLY A 1 101 ? -5.992 -4.347 -4.573 1.00 87.44 101 GLY A C 1
ATOM 8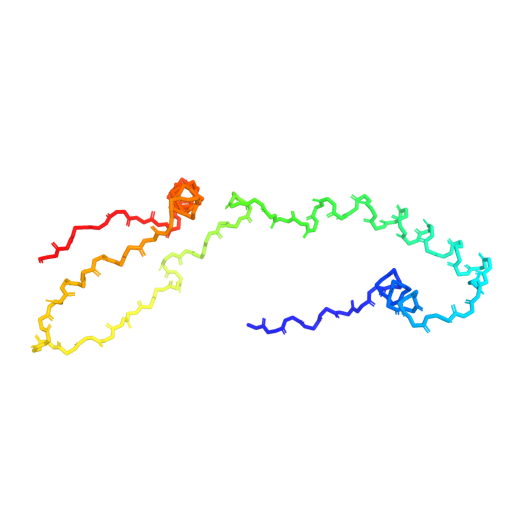36 O O . GLY A 1 101 ? -6.824 -5.027 -3.975 1.00 87.44 101 GLY A O 1
ATOM 837 N N . PHE A 1 102 ? -4.762 -4.160 -4.080 1.00 86.25 102 PHE A N 1
ATOM 838 C CA . PHE A 1 102 ? -4.329 -4.705 -2.783 1.00 86.25 102 PHE A CA 1
ATOM 839 C C . PHE A 1 102 ? -4.887 -3.926 -1.590 1.00 86.25 102 PHE A C 1
ATOM 841 O O . PHE A 1 102 ? -5.097 -4.494 -0.517 1.00 86.25 102 PHE A O 1
ATOM 848 N N . LEU A 1 103 ? -5.105 -2.619 -1.758 1.00 91.56 103 LEU A N 1
ATOM 849 C CA . LEU A 1 103 ? -5.670 -1.744 -0.733 1.00 91.56 103 LEU A CA 1
ATOM 850 C C . LEU A 1 103 ? -7.047 -1.232 -1.153 1.00 91.56 103 LEU A C 1
ATOM 852 O O . LEU A 1 103 ? -7.262 -0.843 -2.297 1.00 91.56 103 LEU A O 1
ATOM 856 N N . VAL A 1 104 ? -7.960 -1.146 -0.185 1.00 92.31 104 VAL A N 1
ATOM 857 C CA . VAL A 1 104 ? -9.288 -0.547 -0.357 1.00 92.31 104 VAL A CA 1
ATOM 858 C C . VAL A 1 104 ? -9.538 0.501 0.723 1.00 92.31 104 VAL A C 1
ATOM 860 O O . VAL A 1 104 ? -9.152 0.337 1.883 1.00 92.31 104 VAL A O 1
ATOM 863 N N . THR A 1 105 ? -10.193 1.597 0.346 1.00 94.00 105 THR A N 1
ATOM 864 C CA . THR A 1 105 ? -10.593 2.633 1.302 1.00 94.00 105 THR A CA 1
ATOM 865 C C . THR A 1 105 ? -11.714 2.105 2.194 1.00 94.00 105 THR A C 1
ATOM 867 O O . THR A 1 105 ? -12.753 1.676 1.698 1.00 94.00 105 THR A O 1
ATOM 870 N N . SER A 1 106 ? -11.531 2.182 3.512 1.00 92.94 106 SER A N 1
ATOM 871 C CA . SER A 1 106 ? -12.561 1.853 4.497 1.00 92.94 106 SER A CA 1
ATOM 872 C C . SER A 1 106 ? -12.915 3.068 5.350 1.00 92.94 106 SER A C 1
ATOM 874 O O . SER A 1 106 ? -12.090 3.945 5.619 1.00 92.94 106 SER A O 1
ATOM 876 N N . THR A 1 107 ? -14.172 3.133 5.780 1.00 93.06 107 THR A N 1
ATOM 877 C CA . THR A 1 107 ? -14.638 4.136 6.737 1.00 93.06 107 THR A CA 1
ATOM 878 C C . THR A 1 107 ? -14.539 3.568 8.142 1.00 93.06 107 THR A C 1
ATOM 880 O O . THR A 1 107 ? -15.068 2.493 8.418 1.00 93.06 107 THR A O 1
ATOM 883 N N . TYR A 1 108 ? -13.868 4.297 9.032 1.00 89.50 108 TYR A N 1
ATOM 884 C CA . TYR A 1 108 ? -13.812 3.935 10.444 1.00 89.50 108 TYR A CA 1
ATOM 885 C C . TYR A 1 108 ? -15.225 4.036 11.065 1.00 89.50 108 TYR A C 1
ATOM 887 O O . TYR A 1 108 ? -15.863 5.070 10.846 1.00 89.50 108 TYR A O 1
ATOM 895 N N . PRO A 1 109 ? -15.701 3.003 11.787 1.00 83.94 109 PRO A N 1
ATOM 896 C CA . PRO A 1 109 ? -17.048 2.956 12.366 1.00 83.94 109 PRO A CA 1
ATOM 897 C C . PRO A 1 109 ? -17.270 3.944 13.519 1.00 83.94 109 PRO A C 1
ATOM 899 O O . PRO A 1 109 ? -16.291 4.309 14.211 1.00 83.94 109 PRO A O 1
#

Sequence (109 aa):
MIQHHLPTLSSLYLRSKEDDVEEIPDEITRLLEHEEKIIQPHLENLHAWSYEDMPGLDNDIVQHFLPLKPECVPVKQKLRRTHHDMAVKIKEEVQKQIDAGFLVTSTYP

Foldseek 3Di:
DDDPDPADLVRVVVVVVVVPDDDDDPVSVVVVVVCCVVCVVVVVVVDPPQLLSCPDDDCVVDDDDDDDDPPDDDDDDDDDDDDPVVVVVVVVVVVSCVVSVVDDDDDDD

pLDDT: mean 78.5, std 15.61, range [30.95, 96.44]

InterPro domains:
  IPR043502 DNA/RNA polymerase superfamily [SSF56672] (61-105)

Secondary structure (DSSP, 8-state):
-----PPPHHHHHHHHHHTT-----HHHHHHHHHHHHHHHHHHHHH---SGGG--PPPTTT-----PPPTT-----PPPPPPPHHHHHHHHHHHHHHHHTTS-------

Radius of gyration: 23.67 Å; chains: 1; bounding box: 61×38×47 Å

Organism: Pisum sativum (NCBI:txid3888)